Protein AF-A0A841L5A2-F1 (afdb_monomer)

Solvent-accessible surface area (backbone atoms only — not comparable to full-atom values): 9367 Å² total; per-residue (Å²): 110,76,46,78,44,81,42,81,46,71,41,88,55,97,46,68,67,60,22,45,52,53,30,50,51,52,52,54,52,39,74,71,38,88,53,40,40,77,50,94,56,54,28,35,60,53,25,50,77,72,76,39,79,67,43,45,38,41,26,38,38,36,55,46,69,59,82,74,84,68,81,77,77,76,80,83,87,65,80,86,85,82,80,87,67,64,70,35,54,32,42,31,36,33,24,32,65,91,75,38,57,35,50,67,24,42,33,37,39,91,96,46,73,50,62,20,41,87,76,4,35,45,75,45,84,40,57,52,96,43,78,44,62,38,35,41,34,50,95,95,39,67,40,73,43,83,34,36,53,84,44,75,34,76,43,68,32,91,57,87,130

Foldseek 3Di:
DKDKDKDQDFFDDPDQVVRQVVQVVVQVVQVVDPQKDWDPDASQVVCVVVPHHGGRHTMMMGIDDDPPPDDDPDDDPDPDDDDDADKAKAKEFEAEPPRHTDFQKWKDWVPDIDTAHPRRMDMDIGGAPDWTWMKIDDPRWIDIDTTHGPDYYYHYTHDDD

Nearest PDB structures (foldseek):
  6hif-assembly1_Y  TM=6.996E-01  e=5.876E-04  Candidatus Kuenenia stuttgartensis
  4v4d-assembly1_B  TM=7.729E-01  e=7.139E-03  Pelobacter acidigallici
  4gqz-assembly2_C  TM=7.231E-01  e=6.948E-02  Salmonella enterica subsp. enterica serovar Typhimurium str. LT2
  4gqz-assembly1_A  TM=6.193E-01  e=3.989E-02  Salmonella enterica subsp. enterica serovar Typhimurium str. LT2
  7c4j-assembly1_A  TM=3.342E-01  e=6.051E-01  Saccharomyces cerevisiae S288C

Radius of gyration: 33.22 Å; Cα contacts (8 Å, |Δi|>4): 322; chains: 1; bounding box: 61×50×80 Å

Sequence (161 aa):
MALTLSYLVTVRLDDPVAEHRVAAAIAFAVMSAQGFELSDRSAAETCVAIGLPPAAGCVIIASIEQERVMPRAPLVREPARIKISPADWLDGIVLGPGDVPVAGAYVRLADAATVTGPDGRFRFRVPAETTVEVTARARDVGASVQAKPGIPARISLPLEA

Secondary structure (DSSP, 8-state):
-EEEEEEEEE---SSHHHHHHHHHHHHHHHHHSTTEEE-SS-HHHHHHHTTPPP-SEEEEEEEEE----PPPPPP--S--------EEEEEEEEE-GGG-B-TT-EEEETTEEEE--TTSEEEEEEETT--EEEEEEETTEEEEEEE-TTS-EEEE-----

Organism: NCBI:txid1070431

Structure (mmCIF, N/CA/C/O backbone):
data_AF-A0A841L5A2-F1
#
_entry.id   AF-A0A841L5A2-F1
#
loop_
_atom_site.group_PDB
_atom_site.id
_atom_site.type_symbol
_atom_site.label_atom_id
_atom_site.label_alt_id
_atom_site.label_comp_id
_atom_site.label_asym_id
_atom_site.label_entity_id
_atom_site.label_seq_id
_atom_site.pdbx_PDB_ins_code
_atom_site.Cartn_x
_atom_site.Cartn_y
_atom_site.Cartn_z
_atom_site.occupancy
_atom_site.B_iso_or_equiv
_atom_site.auth_seq_id
_atom_site.auth_comp_id
_atom_site.auth_asym_id
_atom_site.auth_atom_id
_atom_site.pdbx_PDB_model_num
ATOM 1 N N . MET A 1 1 ? 9.012 -4.283 -3.248 1.00 55.97 1 MET A N 1
ATOM 2 C CA . MET A 1 1 ? 9.732 -2.992 -3.237 1.00 55.97 1 MET A CA 1
ATOM 3 C C . MET A 1 1 ? 10.334 -2.867 -4.617 1.00 55.97 1 MET A C 1
ATOM 5 O O . MET A 1 1 ? 10.988 -3.819 -5.028 1.00 55.97 1 MET A O 1
ATOM 9 N N . ALA A 1 2 ? 10.019 -1.799 -5.343 1.00 68.94 2 ALA A N 1
ATOM 10 C CA . ALA A 1 2 ? 10.547 -1.566 -6.684 1.00 68.94 2 ALA A CA 1
ATOM 11 C C . ALA A 1 2 ? 11.708 -0.571 -6.585 1.00 68.94 2 ALA A C 1
ATOM 13 O O . ALA A 1 2 ? 11.606 0.414 -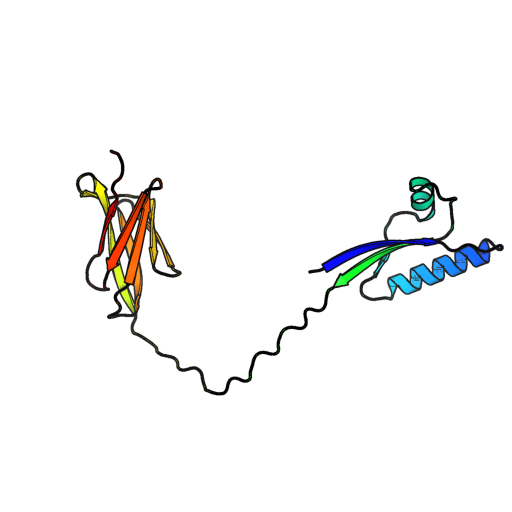5.852 1.00 68.94 2 ALA A O 1
ATOM 14 N N . LEU A 1 3 ? 12.813 -0.868 -7.264 1.00 86.00 3 LEU A N 1
ATOM 15 C CA . LEU A 1 3 ? 13.967 0.016 -7.388 1.00 86.00 3 LEU A CA 1
ATOM 16 C C . LEU A 1 3 ? 14.019 0.541 -8.822 1.00 86.00 3 LEU A C 1
ATOM 18 O O . LEU A 1 3 ? 13.897 -0.241 -9.762 1.00 86.00 3 LEU A O 1
ATOM 22 N N . THR A 1 4 ? 14.249 1.839 -8.981 1.00 89.75 4 THR A N 1
ATOM 23 C CA . THR A 1 4 ? 14.458 2.456 -10.293 1.00 89.75 4 THR A CA 1
ATOM 24 C C . THR A 1 4 ? 15.934 2.785 -10.471 1.00 89.75 4 THR A C 1
ATOM 26 O O . THR A 1 4 ? 16.532 3.432 -9.610 1.00 89.75 4 THR A O 1
ATOM 29 N N . LEU A 1 5 ? 16.524 2.337 -11.578 1.00 92.25 5 LEU A N 1
ATOM 30 C CA . LEU A 1 5 ? 17.919 2.591 -11.937 1.00 92.25 5 LEU A CA 1
ATOM 31 C C . LEU A 1 5 ? 17.997 3.337 -13.265 1.00 92.25 5 LEU A C 1
ATOM 33 O O . LEU A 1 5 ? 17.27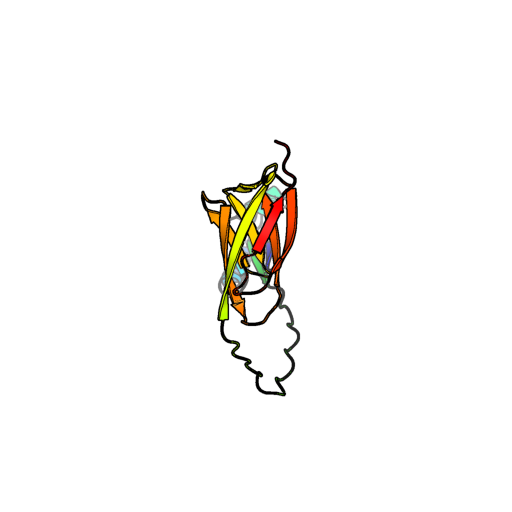3 3.003 -14.196 1.00 92.25 5 LEU A O 1
ATOM 37 N N . SER A 1 6 ? 18.907 4.305 -13.364 1.00 93.69 6 SER A N 1
ATOM 38 C CA . SER A 1 6 ? 19.148 5.062 -14.596 1.00 93.69 6 SER A CA 1
ATOM 39 C C . SER A 1 6 ? 20.533 4.741 -15.147 1.00 93.69 6 SER A C 1
ATOM 41 O O . SER A 1 6 ? 21.538 4.950 -14.468 1.00 93.69 6 SER A O 1
ATOM 43 N N . TYR A 1 7 ? 20.585 4.267 -16.388 1.00 93.56 7 TYR A N 1
ATOM 44 C CA . TYR A 1 7 ? 21.802 3.868 -17.086 1.00 93.56 7 TYR A CA 1
ATOM 45 C C . TYR A 1 7 ? 22.053 4.773 -18.284 1.00 93.56 7 TYR A C 1
ATOM 47 O O . TYR A 1 7 ? 21.172 4.962 -19.115 1.00 93.56 7 TYR A O 1
ATOM 55 N N . LEU A 1 8 ? 23.273 5.289 -18.413 1.00 95.38 8 LEU A N 1
ATOM 56 C CA . LEU A 1 8 ? 23.740 5.912 -19.647 1.00 95.38 8 LEU A CA 1
ATOM 57 C C . LEU A 1 8 ? 24.417 4.843 -20.505 1.00 95.38 8 LEU A C 1
ATOM 59 O O . LEU A 1 8 ? 25.471 4.329 -20.131 1.00 95.38 8 LEU A O 1
ATOM 63 N N . VAL A 1 9 ? 23.830 4.528 -21.658 1.00 94.69 9 VAL A N 1
ATOM 64 C CA . VAL A 1 9 ? 24.420 3.606 -22.632 1.00 94.69 9 VAL A CA 1
ATOM 65 C C . VAL A 1 9 ? 24.902 4.412 -23.827 1.00 94.69 9 VAL A C 1
ATOM 67 O O . VAL A 1 9 ? 24.119 5.112 -24.465 1.00 94.69 9 VAL A O 1
ATOM 70 N N . THR A 1 10 ? 26.197 4.308 -24.124 1.00 94.06 10 THR A N 1
ATOM 71 C CA . THR A 1 10 ? 26.831 4.981 -25.265 1.00 94.06 10 THR A CA 1
ATOM 72 C C . THR A 1 10 ? 27.467 3.962 -26.189 1.00 94.06 10 THR A C 1
ATOM 74 O O . THR A 1 10 ? 27.972 2.932 -25.741 1.00 94.06 10 THR A O 1
ATOM 77 N N . VAL A 1 11 ? 27.435 4.259 -27.481 1.00 93.00 11 VAL A N 1
ATOM 78 C CA . VAL A 1 11 ? 28.082 3.473 -28.528 1.00 93.00 11 VAL A CA 1
ATOM 79 C C . VAL A 1 11 ? 29.221 4.314 -29.084 1.00 93.00 11 VAL A C 1
ATOM 81 O O . VAL A 1 11 ? 29.054 5.516 -29.267 1.00 93.00 11 VAL A O 1
ATOM 84 N N . ARG A 1 12 ? 30.381 3.692 -29.313 1.00 91.19 12 ARG A N 1
ATOM 85 C CA . ARG A 1 12 ? 31.543 4.345 -29.924 1.00 91.19 12 ARG A CA 1
ATOM 86 C C . ARG A 1 12 ? 32.062 3.489 -31.061 1.00 91.19 12 ARG A C 1
ATOM 88 O O . ARG A 1 12 ? 32.489 2.362 -30.816 1.00 91.19 12 ARG A O 1
ATOM 95 N N . LEU A 1 13 ? 31.994 4.013 -32.277 1.00 92.19 13 LEU A N 1
ATOM 96 C CA . LEU A 1 13 ? 32.506 3.364 -33.483 1.00 92.19 13 LEU A CA 1
ATOM 97 C C . LEU A 1 13 ? 33.229 4.395 -34.354 1.00 92.19 13 LEU A C 1
ATOM 99 O O . LEU A 1 13 ? 32.917 5.580 -34.303 1.00 92.19 13 LEU A O 1
ATOM 103 N N . ASP A 1 14 ? 34.172 3.936 -35.177 1.00 91.69 14 ASP A N 1
ATOM 104 C CA . ASP A 1 14 ? 34.930 4.820 -36.075 1.00 91.69 14 ASP A CA 1
ATOM 105 C C . ASP A 1 14 ? 34.062 5.404 -37.208 1.00 91.69 14 ASP A C 1
ATOM 107 O O . ASP A 1 14 ? 34.368 6.468 -37.742 1.00 91.69 14 ASP A O 1
ATOM 111 N N . ASP A 1 15 ? 32.970 4.718 -37.572 1.00 92.88 15 ASP A N 1
ATOM 112 C CA . ASP A 1 15 ? 31.966 5.192 -38.530 1.00 92.88 15 ASP A CA 1
ATOM 113 C C . ASP A 1 15 ? 30.756 5.802 -37.792 1.00 92.88 15 ASP A C 1
ATOM 115 O O . ASP A 1 15 ? 29.992 5.059 -37.161 1.00 92.88 15 ASP A O 1
ATOM 119 N N . PRO A 1 16 ? 30.510 7.122 -37.919 1.00 87.88 16 PRO A N 1
ATOM 120 C CA . PRO A 1 16 ? 29.374 7.796 -37.290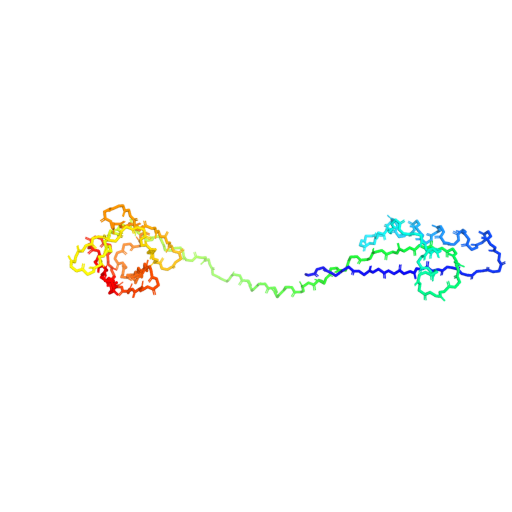 1.00 87.88 16 PRO A CA 1
ATOM 121 C C . PRO A 1 16 ? 28.005 7.234 -37.701 1.00 87.88 16 PRO A C 1
ATOM 123 O O . PRO A 1 16 ? 27.056 7.258 -36.914 1.00 87.88 16 PRO A O 1
ATOM 126 N N . VAL A 1 17 ? 27.871 6.718 -38.928 1.00 92.00 17 VAL A N 1
ATOM 127 C CA . VAL A 1 17 ? 26.604 6.146 -39.408 1.00 92.00 17 VAL A CA 1
ATOM 128 C C . VAL A 1 17 ? 26.358 4.790 -38.755 1.00 92.00 17 VAL A C 1
ATOM 130 O O . VAL A 1 17 ? 25.239 4.513 -38.311 1.00 92.00 17 VAL A O 1
ATOM 133 N N . ALA A 1 18 ? 27.390 3.950 -38.664 1.00 92.56 18 ALA A N 1
ATOM 134 C CA . ALA A 1 18 ? 27.322 2.698 -37.921 1.00 92.56 18 ALA A CA 1
ATOM 135 C C . ALA A 1 18 ? 27.049 2.942 -36.428 1.00 92.56 18 ALA A C 1
ATOM 137 O O . ALA A 1 18 ? 26.203 2.256 -35.852 1.00 92.56 18 ALA A O 1
ATOM 138 N N . GLU A 1 19 ? 27.695 3.945 -35.826 1.00 91.56 19 GLU A N 1
ATOM 139 C CA . GLU A 1 19 ? 27.483 4.341 -34.428 1.00 91.56 19 GLU A CA 1
ATOM 140 C C . GLU A 1 19 ? 26.010 4.671 -34.162 1.00 91.56 19 GLU A C 1
ATOM 142 O O . GLU A 1 19 ? 25.381 4.086 -33.273 1.00 91.56 19 GLU A O 1
ATOM 147 N N . HIS A 1 20 ? 25.425 5.533 -34.997 1.00 90.69 20 HIS A N 1
ATOM 148 C CA . HIS A 1 20 ? 24.018 5.906 -34.896 1.00 90.69 20 HIS A CA 1
ATOM 149 C C . HIS A 1 20 ? 23.079 4.705 -35.078 1.00 90.69 20 HIS A C 1
ATOM 151 O O . HIS A 1 20 ? 22.126 4.546 -34.315 1.00 90.69 20 HIS A O 1
ATOM 157 N N . ARG A 1 21 ? 23.344 3.830 -36.060 1.00 94.25 21 ARG A N 1
ATOM 158 C CA . ARG A 1 21 ? 22.510 2.641 -36.314 1.00 94.25 21 ARG A CA 1
ATOM 159 C C . ARG A 1 21 ? 22.474 1.694 -35.119 1.00 94.25 21 ARG A C 1
ATOM 161 O O . ARG A 1 21 ? 21.405 1.191 -34.783 1.00 94.25 21 ARG A O 1
ATOM 168 N N . VAL A 1 22 ? 23.615 1.458 -34.474 1.00 95.50 22 VAL A N 1
ATOM 169 C CA . VAL A 1 22 ? 23.687 0.592 -33.290 1.00 95.50 22 VAL A CA 1
ATOM 170 C C . VAL A 1 22 ? 22.997 1.249 -32.095 1.00 95.50 22 VAL A C 1
ATOM 172 O O . VAL A 1 22 ? 22.225 0.585 -31.407 1.00 95.50 22 VAL A O 1
ATOM 175 N N . ALA A 1 23 ? 23.195 2.553 -31.877 1.00 93.75 23 ALA A N 1
A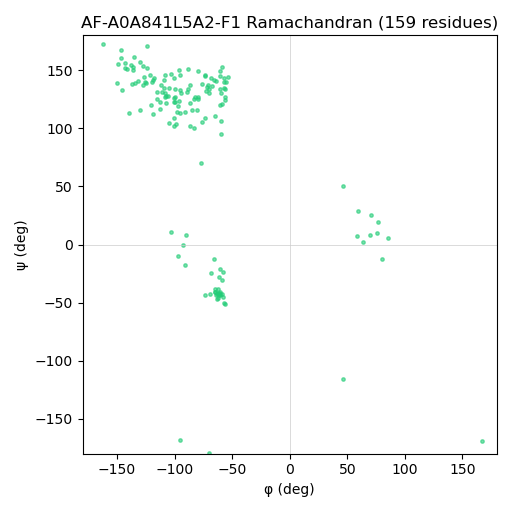TOM 176 C CA . ALA A 1 23 ? 22.491 3.284 -30.823 1.00 93.75 23 ALA A CA 1
ATOM 177 C C . ALA A 1 23 ? 20.961 3.227 -31.007 1.00 93.75 23 ALA A C 1
ATOM 179 O O . ALA A 1 23 ? 20.233 2.965 -30.049 1.00 93.75 23 ALA A O 1
ATOM 180 N N . ALA A 1 24 ? 20.476 3.389 -32.242 1.00 93.44 24 ALA A N 1
ATOM 181 C CA . ALA A 1 24 ? 19.060 3.247 -32.572 1.00 93.44 24 ALA A CA 1
ATOM 182 C C . ALA A 1 24 ? 18.551 1.816 -32.330 1.00 93.44 24 ALA A C 1
ATOM 184 O O . ALA A 1 24 ? 17.484 1.635 -31.749 1.00 93.44 24 ALA A O 1
ATOM 185 N N . ALA A 1 25 ? 19.322 0.794 -32.715 1.00 96.00 25 ALA A N 1
ATOM 186 C CA . ALA A 1 25 ? 18.962 -0.602 -32.470 1.00 96.00 25 ALA A CA 1
ATOM 187 C C . ALA A 1 25 ? 18.814 -0.910 -30.969 1.00 96.00 25 ALA A C 1
ATOM 189 O O . ALA A 1 25 ? 17.863 -1.583 -30.575 1.00 96.00 25 ALA A O 1
ATOM 190 N N . ILE A 1 26 ? 19.708 -0.375 -30.129 1.00 94.62 26 ILE A N 1
ATOM 191 C CA . ILE A 1 26 ? 19.605 -0.489 -28.666 1.00 94.62 26 ILE A CA 1
ATOM 192 C C . ILE A 1 26 ? 18.335 0.204 -28.167 1.00 94.62 26 ILE A C 1
ATOM 194 O O . ILE A 1 26 ? 17.585 -0.398 -27.402 1.00 94.62 26 ILE A O 1
ATOM 198 N N . ALA A 1 27 ? 18.054 1.427 -28.625 1.00 93.25 27 ALA A N 1
ATOM 199 C CA . ALA A 1 27 ? 16.847 2.151 -28.233 1.00 93.25 27 ALA A CA 1
ATOM 200 C C . ALA A 1 27 ? 15.568 1.362 -28.578 1.00 93.25 27 ALA A C 1
ATOM 202 O O . ALA A 1 27 ? 14.701 1.191 -27.723 1.00 93.25 27 ALA A O 1
ATOM 203 N N . PHE A 1 28 ? 15.477 0.793 -29.784 1.00 95.00 28 PHE A N 1
ATOM 204 C CA . PHE A 1 28 ? 14.337 -0.045 -30.178 1.00 95.00 28 PHE A CA 1
ATOM 205 C C . PHE A 1 28 ? 14.226 -1.340 -29.364 1.00 95.00 28 PHE A C 1
ATOM 207 O O . PHE A 1 28 ? 13.116 -1.754 -29.017 1.00 95.00 28 PHE A O 1
ATOM 214 N N . ALA A 1 29 ? 15.355 -1.975 -29.034 1.00 95.00 29 ALA A N 1
ATOM 215 C CA . ALA A 1 29 ? 15.366 -3.161 -28.181 1.00 95.00 29 ALA A CA 1
ATOM 216 C C . ALA A 1 29 ? 14.837 -2.840 -26.774 1.00 95.00 29 ALA A C 1
ATOM 218 O O . ALA A 1 29 ? 14.024 -3.591 -26.241 1.00 95.00 29 ALA A O 1
ATOM 219 N N . VAL A 1 30 ? 15.237 -1.695 -26.213 1.00 94.44 30 VAL A N 1
ATOM 220 C CA . VAL A 1 30 ? 14.764 -1.205 -24.910 1.00 94.44 30 VAL A CA 1
ATOM 221 C C . VAL A 1 30 ? 13.263 -0.942 -24.929 1.00 94.44 30 VAL A C 1
ATOM 223 O O . VAL A 1 30 ? 12.563 -1.418 -24.045 1.00 94.44 30 VAL A O 1
ATOM 226 N N . MET A 1 31 ? 12.749 -0.269 -25.963 1.00 92.62 31 MET A N 1
ATOM 227 C CA . MET A 1 31 ? 11.309 -0.000 -26.107 1.00 92.62 31 MET A CA 1
ATOM 228 C C . MET A 1 31 ? 10.450 -1.271 -26.189 1.00 92.62 31 MET A C 1
ATOM 230 O O . MET A 1 31 ? 9.248 -1.214 -25.947 1.00 92.62 31 MET A O 1
ATOM 234 N N . SER A 1 32 ? 11.052 -2.405 -26.555 1.00 92.31 32 SER A N 1
ATOM 235 C CA . SER A 1 32 ? 10.365 -3.693 -26.684 1.00 92.31 32 SER A CA 1
ATOM 236 C C . SER A 1 32 ? 10.505 -4.580 -25.439 1.00 92.31 32 SER A C 1
ATOM 238 O O . SER A 1 32 ? 9.853 -5.620 -25.357 1.00 92.31 32 SER A O 1
ATOM 240 N N . ALA A 1 33 ? 11.366 -4.212 -24.485 1.00 90.12 33 ALA A N 1
ATOM 241 C CA . ALA A 1 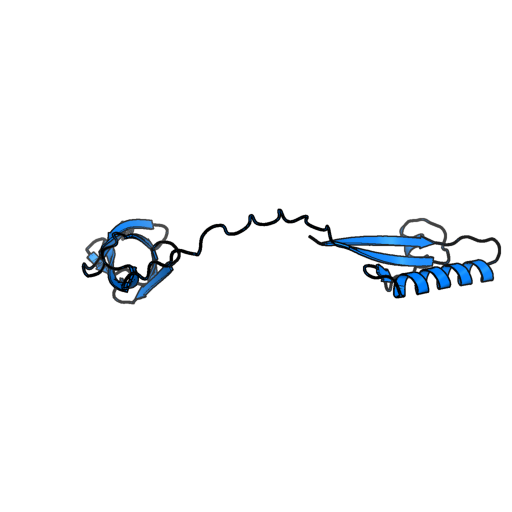33 ? 11.669 -5.012 -23.305 1.00 90.12 33 ALA A CA 1
ATOM 242 C C . ALA A 1 33 ? 10.816 -4.582 -22.101 1.00 90.12 33 ALA A C 1
ATOM 244 O O . ALA A 1 33 ? 10.723 -3.404 -21.768 1.00 90.12 33 ALA A O 1
ATOM 245 N N . GLN A 1 34 ? 10.219 -5.547 -21.399 1.00 86.75 34 GLN A N 1
ATOM 246 C CA . GLN A 1 34 ? 9.463 -5.260 -20.180 1.00 86.75 34 GLN A CA 1
ATOM 247 C C . GLN A 1 34 ? 10.411 -4.854 -19.040 1.00 86.75 34 GLN A C 1
ATOM 249 O O . GLN A 1 34 ? 11.446 -5.484 -18.831 1.00 86.75 34 GLN A O 1
ATOM 254 N N . GLY A 1 35 ? 10.036 -3.819 -18.284 1.00 88.50 35 GLY A N 1
ATOM 255 C CA . GLY A 1 35 ? 10.823 -3.320 -17.151 1.00 88.50 35 GLY A CA 1
ATOM 256 C C . GLY A 1 35 ? 11.915 -2.315 -17.524 1.00 88.50 35 GLY A C 1
ATOM 257 O O . GLY A 1 35 ? 12.664 -1.901 -16.640 1.00 88.50 35 GLY A O 1
ATOM 258 N N . PHE A 1 36 ? 11.988 -1.896 -18.792 1.00 92.19 36 PHE A N 1
ATOM 259 C CA . PHE A 1 36 ? 12.893 -0.850 -19.256 1.00 92.19 36 PHE A CA 1
ATOM 260 C C . PHE A 1 36 ? 12.139 0.253 -20.000 1.00 92.19 36 PHE A C 1
ATOM 262 O O . PHE A 1 36 ? 11.197 -0.008 -20.741 1.00 92.19 36 PHE A O 1
ATOM 269 N N . GLU A 1 37 ? 12.589 1.488 -19.822 1.00 93.50 37 GLU A N 1
ATOM 270 C CA . GLU A 1 37 ? 12.048 2.680 -20.467 1.00 93.50 37 GLU A CA 1
ATOM 271 C C . GLU A 1 37 ? 13.191 3.565 -20.968 1.00 93.50 37 GLU A C 1
ATOM 273 O O . GLU A 1 37 ? 14.293 3.562 -20.415 1.00 93.50 37 GLU A O 1
ATOM 278 N N . LEU A 1 38 ? 12.938 4.343 -22.018 1.00 93.25 38 LEU A N 1
ATOM 279 C CA . LEU A 1 38 ? 13.862 5.385 -22.458 1.00 93.25 38 LEU A CA 1
ATOM 280 C C . LEU A 1 38 ? 13.542 6.686 -21.724 1.00 93.25 38 LEU A C 1
ATOM 282 O O . LEU A 1 38 ? 12.387 7.090 -21.638 1.00 93.25 38 LEU A O 1
ATOM 286 N N . SER A 1 39 ? 14.571 7.352 -21.209 1.00 93.25 39 SER A N 1
ATOM 287 C CA . SER A 1 39 ? 14.434 8.691 -20.643 1.00 93.25 39 SER A CA 1
ATOM 288 C C . SER A 1 39 ? 14.399 9.746 -21.748 1.00 93.25 39 SER A C 1
ATOM 290 O O . SER A 1 39 ? 15.105 9.623 -22.746 1.00 93.25 39 SER A O 1
ATOM 292 N N . ASP A 1 40 ? 13.682 10.845 -21.505 1.00 90.62 40 ASP A N 1
ATOM 293 C CA . ASP A 1 40 ? 13.691 12.032 -22.373 1.00 90.62 40 ASP A CA 1
ATOM 294 C C . ASP A 1 40 ? 15.051 12.753 -22.414 1.00 90.62 40 ASP A C 1
ATOM 296 O O . ASP A 1 40 ? 15.273 13.634 -23.245 1.00 90.62 40 ASP A O 1
ATOM 300 N N . ARG A 1 41 ? 15.983 12.415 -21.510 1.00 89.50 41 ARG A N 1
ATOM 301 C CA . ARG A 1 41 ? 17.322 13.017 -21.506 1.00 89.50 41 ARG A CA 1
ATOM 302 C C . ARG A 1 41 ? 18.158 12.514 -22.675 1.00 89.50 41 ARG A C 1
ATOM 304 O O . ARG A 1 41 ? 18.298 11.312 -22.895 1.00 89.50 41 ARG A O 1
ATOM 311 N N . SER A 1 42 ? 18.841 13.444 -23.334 1.00 89.62 42 SER A N 1
ATOM 312 C CA . SER A 1 42 ? 19.842 13.116 -24.343 1.00 89.62 42 SER A CA 1
ATOM 313 C C . SER A 1 42 ? 21.066 12.442 -23.715 1.00 89.62 42 SER A C 1
ATOM 315 O O . SER A 1 42 ? 21.606 12.895 -22.698 1.00 89.62 42 SER A O 1
ATOM 317 N N . ALA A 1 43 ? 21.558 11.378 -24.354 1.00 91.06 43 ALA A N 1
ATOM 318 C CA . ALA A 1 43 ? 22.815 10.745 -23.962 1.00 91.06 43 ALA A CA 1
ATOM 319 C C . ALA A 1 43 ? 24.004 11.704 -24.104 1.00 91.06 43 ALA A C 1
ATOM 321 O O . ALA A 1 43 ? 24.861 11.736 -23.226 1.00 91.06 43 ALA A O 1
ATOM 322 N N . ALA A 1 44 ? 24.022 12.536 -25.151 1.00 90.56 44 ALA A N 1
ATOM 323 C CA . ALA A 1 44 ? 25.093 13.502 -25.375 1.00 90.56 44 ALA A CA 1
ATOM 324 C C . ALA A 1 44 ? 25.149 14.560 -24.260 1.00 90.56 44 ALA A C 1
ATOM 326 O O . ALA A 1 44 ? 26.225 14.844 -23.737 1.00 90.56 44 ALA A O 1
ATOM 327 N N . GLU A 1 45 ? 23.995 15.090 -23.843 1.00 92.19 45 GLU A N 1
ATOM 328 C CA . GLU A 1 45 ? 23.904 16.034 -22.718 1.00 92.19 45 GLU A CA 1
ATOM 329 C C . GLU A 1 45 ? 24.312 15.373 -21.399 1.00 92.19 45 GLU A C 1
ATOM 331 O O . GLU A 1 45 ? 25.047 15.958 -20.602 1.00 92.19 45 GLU A O 1
ATOM 336 N N . THR A 1 46 ? 23.888 14.123 -21.190 1.00 92.75 46 THR A N 1
ATOM 337 C CA . THR A 1 46 ? 24.231 13.356 -19.988 1.00 92.75 46 THR A CA 1
ATOM 338 C C . THR A 1 46 ? 25.733 13.083 -19.913 1.00 92.75 46 THR A C 1
ATOM 340 O O . THR A 1 46 ? 26.307 13.239 -18.840 1.00 92.75 46 THR A O 1
ATOM 343 N N . CYS A 1 47 ? 26.391 12.751 -21.033 1.00 93.50 47 CYS A N 1
ATOM 344 C CA . CYS A 1 47 ? 27.848 12.614 -21.112 1.00 93.50 47 CYS A CA 1
ATOM 345 C C . CYS A 1 47 ? 28.560 13.896 -20.675 1.00 93.50 47 CYS A C 1
ATOM 347 O O . CYS A 1 47 ? 29.433 13.842 -19.811 1.00 93.50 47 CYS A O 1
ATOM 349 N N . VAL A 1 48 ? 28.161 15.042 -21.233 1.00 94.06 48 VAL A N 1
ATOM 350 C CA . VAL A 1 48 ? 28.775 16.338 -20.914 1.00 94.06 48 VAL A CA 1
ATOM 351 C C . VAL A 1 48 ? 28.617 16.664 -19.430 1.00 94.06 48 VAL A C 1
ATOM 353 O O . VAL A 1 48 ? 29.586 17.062 -18.786 1.00 94.06 48 VAL A O 1
ATOM 356 N N . ALA A 1 49 ? 27.431 16.428 -18.863 1.00 93.06 49 ALA A N 1
ATOM 357 C CA . ALA A 1 49 ? 27.152 16.684 -17.452 1.00 93.06 49 ALA A CA 1
ATOM 358 C C . ALA A 1 49 ? 28.035 15.866 -16.491 1.00 93.06 49 ALA A C 1
ATOM 360 O O . ALA A 1 49 ? 28.301 16.316 -15.378 1.00 93.06 49 ALA A O 1
ATOM 361 N N . ILE A 1 50 ? 28.507 14.688 -16.914 1.00 92.81 50 ILE A N 1
ATOM 362 C CA . ILE A 1 50 ? 29.394 13.817 -16.124 1.00 92.81 50 ILE A CA 1
ATOM 363 C C . ILE A 1 50 ? 30.865 13.872 -16.574 1.00 92.81 50 ILE A C 1
ATOM 365 O O . ILE A 1 50 ? 31.670 13.054 -16.135 1.00 92.81 50 ILE A O 1
ATOM 369 N N . GLY A 1 51 ? 31.230 14.825 -17.440 1.00 92.88 51 GLY A N 1
ATOM 370 C CA . GLY A 1 51 ? 32.610 15.038 -17.890 1.00 92.88 51 GLY A CA 1
ATOM 371 C C . GLY A 1 51 ? 33.116 14.040 -18.938 1.00 92.88 51 GLY A C 1
ATOM 372 O O . GLY A 1 51 ? 34.325 13.907 -19.119 1.00 92.88 51 GLY A O 1
ATOM 373 N N . LEU A 1 52 ? 32.220 13.336 -19.633 1.00 91.00 52 LEU A N 1
ATOM 374 C CA . LEU A 1 52 ? 32.555 12.455 -20.752 1.00 91.00 52 LEU A CA 1
ATOM 375 C C . LEU A 1 52 ? 32.377 13.171 -22.100 1.00 91.00 52 LEU A C 1
ATOM 377 O O . LEU A 1 52 ? 31.489 14.016 -22.240 1.00 91.00 52 LEU A O 1
ATOM 381 N N . PRO A 1 53 ? 33.162 12.805 -23.131 1.00 90.38 53 PRO A N 1
ATOM 382 C CA . PRO A 1 53 ? 32.944 13.326 -24.472 1.00 90.38 53 PRO A CA 1
ATOM 383 C C . PRO A 1 53 ? 31.575 12.872 -25.005 1.00 90.38 53 PRO A C 1
ATOM 385 O O . PRO A 1 53 ? 31.203 11.708 -24.787 1.00 90.38 53 PRO A O 1
ATOM 388 N N . PRO A 1 54 ? 30.841 13.751 -25.718 1.00 89.56 54 PRO A N 1
ATOM 389 C CA . PRO A 1 54 ? 29.527 13.428 -26.264 1.00 89.56 54 PRO A CA 1
ATOM 390 C C . PRO A 1 54 ? 29.610 12.205 -27.187 1.00 89.56 54 PRO A C 1
ATOM 392 O O . PRO A 1 54 ? 30.608 12.001 -27.881 1.00 89.56 54 PRO A O 1
ATOM 395 N N . ALA A 1 55 ? 28.578 11.365 -27.153 1.00 88.38 55 ALA A N 1
ATOM 396 C CA . ALA A 1 55 ? 28.499 10.127 -27.924 1.00 88.38 55 ALA A CA 1
ATOM 397 C C . ALA A 1 55 ? 27.048 9.806 -28.285 1.00 88.38 55 ALA A C 1
ATOM 399 O O . ALA A 1 55 ? 26.131 10.210 -27.559 1.00 88.38 55 ALA A O 1
ATOM 400 N N . ALA A 1 56 ? 26.840 9.049 -29.366 1.00 91.50 56 ALA A N 1
ATOM 401 C CA . ALA A 1 56 ? 25.530 8.483 -29.650 1.00 91.50 56 ALA A CA 1
ATOM 402 C C . ALA A 1 56 ? 25.146 7.451 -28.577 1.00 91.50 56 ALA A C 1
ATOM 404 O O . ALA A 1 56 ? 25.974 6.676 -28.090 1.00 91.50 56 ALA A O 1
ATOM 405 N N . GLY A 1 57 ? 23.873 7.437 -28.192 1.00 92.81 57 GLY A N 1
ATOM 406 C CA . GLY A 1 57 ? 23.400 6.578 -27.117 1.00 92.81 57 GLY A CA 1
ATOM 407 C C . GLY A 1 57 ? 22.008 6.947 -26.630 1.00 92.81 57 GLY A C 1
ATOM 408 O O . GLY A 1 57 ? 21.322 7.771 -27.233 1.00 92.81 57 GLY A O 1
ATOM 409 N N . CYS A 1 58 ? 21.614 6.358 -25.507 1.00 95.00 58 CYS A N 1
ATOM 410 C CA . CYS A 1 58 ? 20.372 6.681 -24.814 1.00 95.00 58 CYS A CA 1
ATOM 411 C C . CYS A 1 58 ? 20.533 6.534 -23.297 1.00 95.00 58 CYS A C 1
ATOM 413 O O . CYS A 1 58 ? 21.454 5.871 -22.808 1.00 95.00 58 CYS A O 1
ATOM 415 N N . VAL A 1 59 ? 19.634 7.170 -22.550 1.00 95.81 59 VAL A N 1
ATOM 416 C CA . VAL A 1 59 ? 19.500 6.949 -21.110 1.00 95.81 59 VAL A CA 1
ATOM 417 C C . VAL A 1 59 ? 18.333 5.992 -20.886 1.00 95.81 59 VAL A C 1
ATOM 419 O O . VAL A 1 59 ? 17.216 6.273 -21.313 1.00 95.81 59 VAL A O 1
ATOM 422 N N . ILE A 1 60 ? 18.598 4.866 -20.231 1.00 95.38 60 ILE A N 1
ATOM 423 C CA . ILE A 1 60 ? 17.629 3.796 -19.981 1.00 95.38 60 ILE A CA 1
ATOM 424 C C . ILE A 1 60 ? 17.256 3.805 -18.503 1.00 95.38 60 ILE A C 1
ATOM 426 O O . ILE A 1 60 ? 18.130 3.795 -17.637 1.00 95.38 60 ILE A O 1
ATOM 430 N N . ILE A 1 61 ? 15.963 3.788 -18.217 1.00 95.00 61 ILE A N 1
ATOM 431 C CA . ILE A 1 61 ? 15.402 3.638 -16.880 1.00 95.00 61 ILE A CA 1
ATOM 432 C C . ILE A 1 61 ? 14.969 2.181 -16.725 1.00 95.00 61 ILE A C 1
ATOM 434 O O . ILE A 1 61 ? 14.175 1.686 -17.516 1.00 95.00 61 ILE A O 1
ATOM 438 N N . ALA A 1 62 ? 15.494 1.485 -15.724 1.00 92.94 62 ALA A N 1
ATOM 439 C CA . ALA A 1 62 ? 15.109 0.117 -15.403 1.00 92.94 62 ALA A CA 1
ATOM 440 C C . ALA A 1 62 ? 14.299 0.095 -14.106 1.00 92.94 62 ALA A C 1
ATOM 442 O O . ALA A 1 62 ? 14.761 0.595 -13.076 1.00 92.94 62 ALA A O 1
ATOM 443 N N . SER A 1 63 ? 13.120 -0.518 -14.151 1.00 87.88 63 SER A N 1
ATOM 444 C CA . SER A 1 63 ? 12.273 -0.766 -12.986 1.00 87.88 63 SER A CA 1
ATOM 445 C C . SER A 1 63 ? 12.457 -2.211 -12.547 1.00 87.88 63 SER A C 1
ATOM 447 O O . SER A 1 63 ? 11.931 -3.139 -13.157 1.00 87.88 63 SER A O 1
ATOM 449 N N . ILE A 1 64 ? 13.244 -2.402 -11.491 1.00 84.94 64 ILE A N 1
ATOM 450 C CA . ILE A 1 64 ? 13.563 -3.723 -10.960 1.00 84.94 64 ILE A CA 1
ATOM 451 C C . ILE A 1 64 ? 12.602 -4.028 -9.823 1.00 84.94 64 ILE A C 1
ATOM 453 O O . ILE A 1 64 ? 12.651 -3.420 -8.747 1.00 84.94 64 ILE A O 1
ATOM 457 N N . GLU A 1 65 ? 11.744 -5.012 -10.048 1.00 80.31 65 GLU A N 1
ATOM 458 C CA . GLU A 1 65 ? 10.940 -5.597 -8.990 1.00 80.31 65 GLU A CA 1
ATOM 459 C C . GLU A 1 65 ? 11.731 -6.715 -8.319 1.00 80.31 65 GLU A C 1
ATOM 461 O O . GLU A 1 65 ? 12.149 -7.684 -8.951 1.00 80.31 65 GLU A O 1
ATOM 466 N N . GLN A 1 66 ? 11.944 -6.593 -7.008 1.00 74.81 66 GLN A N 1
ATOM 467 C CA . GLN A 1 66 ? 12.443 -7.722 -6.240 1.00 74.81 66 GLN A CA 1
ATOM 468 C C . GLN A 1 66 ? 11.302 -8.725 -6.068 1.00 74.81 66 GLN A C 1
ATOM 470 O O . GLN A 1 66 ? 10.368 -8.469 -5.297 1.00 74.81 66 GLN A O 1
ATOM 475 N N . GLU A 1 67 ? 11.401 -9.867 -6.749 1.00 69.25 67 GLU A N 1
ATOM 476 C CA . GLU A 1 67 ? 10.498 -10.989 -6.528 1.00 69.25 67 GLU A CA 1
ATOM 477 C C . GLU A 1 67 ? 10.626 -11.432 -5.067 1.00 69.25 67 GLU A C 1
ATOM 479 O O . GLU A 1 67 ? 11.631 -11.995 -4.621 1.00 69.25 67 GLU A O 1
ATOM 484 N N . ARG A 1 68 ? 9.606 -11.114 -4.269 1.00 67.88 68 ARG A N 1
ATOM 485 C CA . ARG A 1 68 ? 9.496 -11.659 -2.924 1.00 67.88 68 ARG A CA 1
ATOM 486 C C . ARG A 1 68 ? 9.024 -13.088 -3.077 1.00 67.88 68 ARG A C 1
ATOM 488 O O . ARG A 1 68 ? 7.842 -13.318 -3.314 1.00 67.88 68 ARG A O 1
ATOM 495 N N . VAL A 1 69 ? 9.936 -14.034 -2.874 1.00 71.38 69 VAL A N 1
ATOM 496 C CA . VAL A 1 69 ? 9.565 -15.426 -2.626 1.00 71.38 69 VAL A CA 1
ATOM 497 C C . VAL A 1 69 ? 8.711 -15.435 -1.361 1.00 71.38 69 VAL A C 1
ATOM 499 O O . VAL A 1 69 ? 9.220 -15.385 -0.241 1.00 71.38 69 VAL A O 1
ATOM 502 N N . MET A 1 70 ? 7.390 -15.407 -1.533 1.00 70.81 70 MET A N 1
ATOM 503 C CA . MET A 1 70 ? 6.486 -15.549 -0.407 1.00 70.81 70 MET A CA 1
ATOM 504 C C . MET A 1 70 ? 6.574 -16.996 0.074 1.00 70.81 70 MET A C 1
ATOM 506 O O . MET A 1 70 ? 6.463 -17.914 -0.746 1.00 70.81 70 MET A O 1
ATOM 510 N N . PRO A 1 71 ? 6.767 -17.235 1.382 1.00 77.50 71 PRO A N 1
ATOM 511 C CA . PRO A 1 71 ? 6.667 -18.581 1.910 1.00 77.50 71 PRO A CA 1
ATOM 512 C C . PRO A 1 71 ? 5.286 -19.127 1.552 1.00 77.50 71 PRO A C 1
ATOM 514 O O . PRO A 1 71 ? 4.261 -18.486 1.797 1.00 77.50 71 PRO A O 1
ATOM 517 N N . ARG A 1 72 ? 5.266 -20.300 0.917 1.00 77.94 72 ARG A N 1
ATOM 518 C CA . ARG A 1 72 ? 4.023 -20.951 0.514 1.00 77.94 72 ARG A CA 1
ATOM 519 C C . ARG A 1 72 ? 3.210 -21.218 1.778 1.00 77.94 72 ARG A C 1
ATOM 521 O O . ARG A 1 72 ? 3.692 -21.906 2.678 1.00 77.94 72 ARG A O 1
ATOM 528 N N . ALA A 1 73 ? 2.005 -20.654 1.853 1.00 80.69 73 ALA A N 1
ATOM 529 C CA . ALA A 1 73 ? 1.126 -20.894 2.988 1.00 80.69 73 ALA A CA 1
ATOM 530 C C . ALA A 1 73 ? 0.901 -22.413 3.135 1.00 80.69 73 ALA A C 1
ATOM 532 O O . ALA A 1 73 ? 0.687 -23.095 2.125 1.00 80.69 73 ALA A O 1
ATOM 533 N N . PRO A 1 74 ? 0.994 -22.967 4.356 1.00 84.44 74 PRO A N 1
ATOM 534 C CA . PRO A 1 74 ? 0.761 -24.386 4.570 1.00 84.44 74 PRO A CA 1
ATOM 535 C C . PRO A 1 74 ? -0.665 -24.759 4.154 1.00 84.44 74 PRO A C 1
ATOM 537 O O . PRO A 1 74 ? -1.593 -23.956 4.253 1.00 84.44 74 PRO A O 1
ATOM 540 N N . LEU A 1 75 ? -0.836 -26.000 3.698 1.00 82.94 75 LEU A N 1
ATOM 541 C CA . LEU A 1 75 ? -2.148 -26.521 3.330 1.00 82.94 75 LEU A CA 1
ATOM 542 C C . LEU A 1 75 ? -3.086 -26.476 4.545 1.00 82.94 75 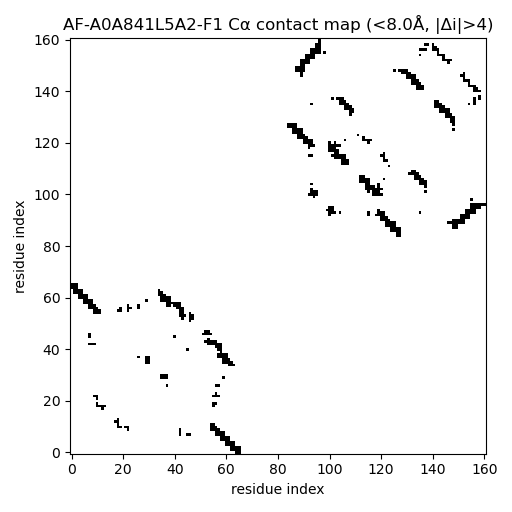LEU A C 1
ATOM 544 O O . LEU A 1 75 ? -2.732 -26.967 5.619 1.00 82.94 75 LEU A O 1
ATOM 548 N N . VAL A 1 76 ? -4.287 -25.927 4.363 1.00 84.94 76 VAL A N 1
ATOM 549 C CA . VAL A 1 76 ? -5.352 -25.965 5.372 1.00 84.94 76 VAL A CA 1
ATOM 550 C C . VAL A 1 76 ? -5.775 -27.424 5.567 1.00 84.94 76 VAL A C 1
ATOM 552 O O . VAL A 1 76 ? -6.332 -28.037 4.660 1.00 84.94 76 VAL A O 1
ATOM 555 N N . ARG A 1 77 ? -5.458 -28.003 6.732 1.00 89.56 77 ARG A N 1
ATOM 556 C CA . ARG A 1 77 ? -5.723 -29.423 7.048 1.00 89.56 77 ARG A CA 1
ATOM 557 C C . ARG A 1 77 ? -7.068 -29.666 7.719 1.00 89.56 77 ARG A C 1
ATOM 559 O O . ARG A 1 77 ? -7.539 -30.796 7.740 1.00 89.56 77 ARG A O 1
ATOM 566 N N . GLU A 1 78 ? -7.668 -28.619 8.266 1.00 87.31 78 GLU A N 1
ATOM 567 C CA . GLU A 1 78 ? -8.958 -28.690 8.937 1.00 87.31 78 GLU A CA 1
ATOM 568 C C . GLU A 1 78 ? -9.865 -27.570 8.430 1.00 87.31 78 GLU A C 1
ATOM 570 O O . GLU A 1 78 ? -9.391 -26.448 8.223 1.00 87.31 78 GLU A O 1
ATOM 575 N N . PRO A 1 79 ? -11.165 -27.844 8.237 1.00 81.94 79 PRO A N 1
ATOM 576 C CA . PRO A 1 79 ? -12.123 -26.802 7.918 1.00 81.94 79 PRO A CA 1
ATOM 577 C C . PRO A 1 79 ? -12.169 -25.761 9.040 1.00 81.94 79 PRO A C 1
ATOM 579 O O . PRO A 1 79 ? -12.053 -26.082 10.227 1.00 81.94 79 PRO A O 1
ATOM 582 N N . ALA A 1 80 ? -12.363 -24.500 8.657 1.00 79.44 80 ALA A N 1
ATOM 5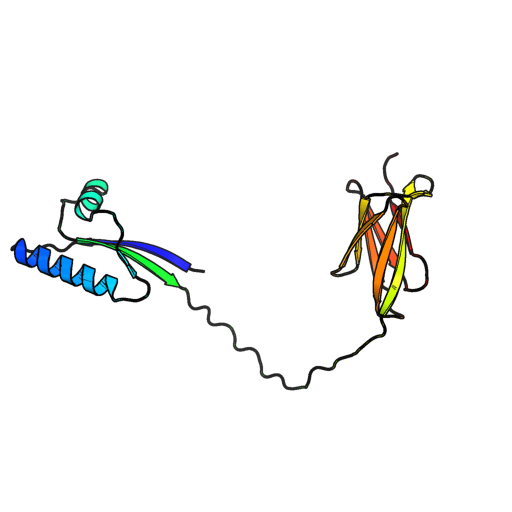83 C CA . ALA A 1 80 ? -12.501 -23.406 9.605 1.00 79.44 80 ALA A CA 1
ATOM 584 C C . ALA A 1 80 ? -13.646 -23.693 10.593 1.00 79.44 80 ALA A C 1
ATOM 586 O O . ALA A 1 80 ? -14.789 -23.924 10.195 1.00 79.44 80 ALA A O 1
ATOM 587 N N . ARG A 1 81 ? -13.346 -23.666 11.897 1.00 82.38 81 ARG A N 1
ATOM 588 C CA . ARG A 1 81 ? -14.360 -23.789 12.950 1.00 82.38 81 ARG A CA 1
ATOM 589 C C . ARG A 1 81 ? -14.980 -22.424 13.202 1.00 82.38 81 ARG A C 1
ATOM 591 O O . ARG A 1 81 ? -14.406 -21.591 13.898 1.00 82.38 81 ARG A O 1
ATOM 598 N N . ILE A 1 82 ? -16.157 -22.203 12.635 1.00 76.12 82 ILE A N 1
ATOM 599 C CA . ILE A 1 82 ? -16.911 -20.967 12.821 1.00 76.12 82 ILE A CA 1
ATOM 600 C C . ILE A 1 82 ? -17.718 -21.096 14.116 1.00 76.12 82 ILE A C 1
ATOM 602 O O . ILE A 1 82 ? -18.606 -21.939 14.217 1.00 76.12 82 ILE A O 1
ATOM 606 N N . LYS A 1 83 ? -17.416 -20.262 15.115 1.00 75.81 83 LYS A N 1
ATOM 607 C CA . LYS A 1 83 ? -18.292 -20.061 16.275 1.00 75.81 83 LYS A CA 1
ATOM 608 C C . LYS A 1 83 ? -19.058 -18.761 16.077 1.00 75.81 83 LYS A C 1
ATOM 610 O O . LYS A 1 83 ? -18.473 -17.685 16.143 1.00 75.81 83 LYS A O 1
ATOM 615 N N . ILE A 1 84 ? -20.358 -18.874 15.822 1.00 74.94 84 ILE A N 1
ATOM 616 C CA . ILE A 1 84 ? -21.266 -17.728 15.802 1.00 74.94 84 ILE A CA 1
ATOM 617 C C . ILE A 1 84 ? -21.737 -17.525 17.239 1.00 74.94 84 ILE A C 1
ATOM 619 O O . ILE A 1 84 ? -22.581 -18.274 17.726 1.00 74.94 84 ILE A O 1
ATOM 623 N N . SER A 1 85 ? -21.160 -16.546 17.926 1.00 79.25 85 SER A N 1
ATOM 624 C CA . SER A 1 85 ? -21.659 -16.127 19.234 1.00 79.25 85 SER A CA 1
ATOM 625 C C . SER A 1 85 ? -22.756 -15.079 19.043 1.00 79.25 85 SER A C 1
ATOM 627 O O . SER A 1 85 ? -22.583 -14.180 18.212 1.00 79.25 85 SER A O 1
ATOM 629 N N . PRO A 1 86 ? -23.870 -15.150 19.793 1.00 83.06 86 PRO A N 1
ATOM 630 C CA . PRO A 1 86 ? -24.824 -14.051 19.825 1.00 83.06 86 PRO A CA 1
ATOM 631 C C . PRO A 1 86 ? -24.096 -12.777 20.263 1.00 83.06 86 PRO A C 1
ATOM 633 O O . PRO A 1 86 ? -23.209 -12.823 21.114 1.00 83.06 86 PRO A O 1
ATOM 636 N N . ALA A 1 87 ? -24.429 -11.650 19.640 1.00 87.25 87 ALA A N 1
ATOM 637 C CA . ALA A 1 87 ? -23.844 -10.357 19.965 1.00 87.25 87 ALA A CA 1
ATOM 638 C C . ALA A 1 87 ? -24.853 -9.524 20.750 1.00 87.25 87 ALA A C 1
ATOM 640 O O . ALA A 1 87 ? -26.012 -9.427 20.342 1.00 87.25 87 ALA A O 1
ATOM 641 N N . ASP A 1 88 ? -24.391 -8.890 21.817 1.00 91.75 88 ASP A N 1
ATOM 642 C CA . ASP A 1 88 ? -25.191 -8.034 22.685 1.00 91.75 88 ASP A CA 1
ATOM 643 C C . ASP A 1 88 ? -24.560 -6.637 22.792 1.00 91.75 88 ASP A C 1
ATOM 645 O O . ASP A 1 88 ? -23.456 -6.381 22.289 1.00 91.75 88 ASP A O 1
ATOM 649 N N . TRP A 1 89 ? -25.290 -5.709 23.398 1.00 93.06 89 TRP A N 1
ATOM 650 C CA . TRP A 1 89 ? -24.852 -4.341 23.598 1.00 93.06 89 TRP A CA 1
ATOM 651 C C . TRP A 1 89 ? -24.093 -4.188 24.915 1.00 93.06 89 TRP A C 1
ATOM 653 O O . TRP A 1 89 ? -24.533 -4.599 25.990 1.00 93.06 89 TRP A O 1
ATOM 663 N N . LEU A 1 90 ? -22.935 -3.545 24.813 1.00 94.25 90 LEU A N 1
ATOM 664 C CA . LEU A 1 90 ? -22.180 -3.027 25.936 1.00 94.25 90 LEU A CA 1
ATOM 665 C C . LEU A 1 90 ? -22.360 -1.513 25.973 1.00 94.25 90 LEU A C 1
ATOM 667 O O . LEU A 1 90 ? -21.768 -0.793 25.168 1.00 94.25 90 LEU A O 1
ATOM 671 N N . ASP A 1 91 ? -23.179 -1.053 26.906 1.00 95.31 91 ASP A N 1
ATOM 672 C CA . ASP A 1 91 ? -23.411 0.362 27.169 1.00 95.31 91 ASP A CA 1
ATOM 673 C C . ASP A 1 91 ? -22.497 0.841 28.306 1.00 95.31 91 ASP A C 1
ATOM 675 O O . ASP A 1 91 ? -22.211 0.099 29.249 1.00 95.31 91 ASP A O 1
ATOM 679 N N . GLY A 1 92 ? -22.039 2.089 28.249 1.00 95.75 92 GLY A N 1
ATOM 680 C CA . GLY A 1 92 ? -21.239 2.657 29.327 1.00 95.75 92 GLY A CA 1
ATOM 681 C C . GLY A 1 92 ? -21.158 4.174 29.303 1.00 95.75 92 GLY A C 1
ATOM 682 O O . GLY A 1 92 ? -21.630 4.828 28.374 1.00 95.75 92 GLY A O 1
ATOM 683 N N . ILE A 1 93 ? -20.572 4.730 30.359 1.00 96.88 93 ILE A N 1
ATOM 684 C CA . ILE A 1 93 ? -20.365 6.166 30.543 1.00 96.88 93 ILE A CA 1
ATOM 685 C C . ILE A 1 93 ? -18.942 6.441 31.028 1.00 96.88 93 ILE A C 1
ATOM 687 O O . ILE A 1 93 ? -18.406 5.714 31.871 1.00 96.88 93 ILE A O 1
ATOM 691 N N . VAL A 1 94 ? -18.341 7.497 30.487 1.00 96.75 94 VAL A N 1
ATOM 692 C CA . VAL A 1 94 ? -17.057 8.033 30.939 1.00 96.75 94 VAL A CA 1
ATOM 693 C C . VAL A 1 94 ? -17.319 9.249 31.817 1.00 96.75 94 VAL A C 1
ATOM 695 O O . VAL A 1 94 ? -18.011 10.183 31.410 1.00 96.75 94 VAL A O 1
ATOM 698 N N . LEU A 1 95 ? -16.766 9.223 33.023 1.00 95.81 95 LEU A N 1
ATOM 699 C CA . LEU A 1 95 ? -16.939 10.232 34.059 1.00 95.81 95 LEU A CA 1
ATOM 700 C C . LEU A 1 95 ? -15.585 10.860 34.392 1.00 95.81 95 LEU A C 1
ATOM 702 O O . LEU A 1 95 ? -14.567 10.175 34.427 1.00 95.81 95 LEU A O 1
ATOM 706 N N . GLY A 1 96 ? -15.572 12.162 34.626 1.00 92.44 96 GLY A N 1
ATOM 707 C CA . GLY A 1 96 ? -14.448 12.903 35.176 1.00 92.44 96 GLY A CA 1
ATOM 708 C C . GLY A 1 96 ? -14.588 13.062 36.693 1.00 92.44 96 GLY A C 1
ATOM 709 O O . GLY A 1 96 ? -15.450 12.431 37.315 1.00 92.44 96 GLY A O 1
ATOM 710 N N . PRO A 1 97 ? -13.766 13.926 37.307 1.00 89.06 97 PRO A N 1
ATOM 711 C CA . PRO A 1 97 ? -13.889 14.274 38.718 1.00 89.06 97 PRO A CA 1
ATOM 712 C C . PRO A 1 97 ? -15.292 14.789 39.055 1.00 89.06 97 PRO A C 1
ATOM 714 O O . PRO A 1 97 ? -15.883 15.549 38.290 1.00 89.06 97 PRO A O 1
ATOM 717 N N . GLY A 1 98 ? -15.822 14.380 40.210 1.00 88.25 98 GLY A N 1
ATOM 718 C CA . GLY A 1 98 ? -17.161 14.785 40.652 1.00 88.25 98 GLY A CA 1
ATOM 719 C C . GLY A 1 98 ? -18.310 14.169 39.846 1.00 88.25 98 GLY A C 1
ATOM 720 O O . GLY A 1 98 ? -19.376 14.770 39.777 1.00 88.25 98 GLY A O 1
ATOM 721 N N . ASP A 1 99 ? -18.090 13.006 39.218 1.00 89.88 99 ASP A N 1
ATOM 722 C CA . ASP A 1 99 ? -19.082 12.279 38.408 1.00 89.88 99 ASP A CA 1
ATOM 723 C C . ASP A 1 99 ? -19.630 13.084 37.212 1.00 89.88 99 ASP A C 1
ATOM 725 O O . ASP A 1 99 ? -20.748 12.865 36.741 1.00 89.88 99 ASP A O 1
ATOM 729 N N . VAL A 1 100 ? -18.823 14.009 36.680 1.00 93.06 100 VAL A N 1
ATOM 730 C CA . VAL A 1 100 ? -19.180 14.822 35.509 1.00 93.06 100 VAL A CA 1
ATOM 731 C C . VAL A 1 100 ? -18.979 14.012 34.221 1.00 93.06 100 VAL A C 1
ATOM 733 O O . VAL A 1 100 ? -17.870 13.530 33.989 1.00 93.06 100 VAL A O 1
ATOM 736 N N . PRO A 1 101 ? -19.986 13.864 33.340 1.00 95.06 101 PRO A N 1
ATOM 737 C CA . PRO A 1 101 ? -19.814 13.150 32.076 1.00 95.06 101 PRO A CA 1
ATOM 738 C C . PRO A 1 101 ? -18.761 13.791 31.166 1.00 95.06 101 PRO A C 1
ATOM 740 O O . PRO A 1 101 ? -18.769 15.001 30.940 1.00 95.06 101 PRO A O 1
ATOM 743 N N . VAL A 1 102 ? -17.872 12.972 30.601 1.00 95.00 102 VAL A N 1
ATOM 744 C CA . VAL A 1 102 ? -16.810 13.435 29.696 1.00 95.00 102 VAL A CA 1
ATOM 745 C C . VAL A 1 102 ? -17.242 13.219 28.253 1.00 95.00 102 VAL A C 1
ATOM 747 O O . VAL A 1 102 ? -17.198 12.099 27.740 1.00 95.00 102 VAL A O 1
ATOM 750 N N . ALA A 1 103 ? -17.643 14.296 27.583 1.00 95.56 103 ALA A N 1
ATOM 751 C CA . ALA A 1 103 ? -17.900 14.295 26.147 1.00 95.56 103 ALA A CA 1
ATOM 752 C C . ALA A 1 103 ? -16.589 14.241 25.346 1.00 95.56 103 ALA A C 1
ATOM 754 O O . ALA A 1 103 ? -15.581 14.825 25.750 1.00 95.56 103 ALA A O 1
ATOM 755 N N . GLY A 1 104 ? -16.597 13.565 24.195 1.00 95.00 104 GLY A N 1
ATOM 756 C CA . GLY A 1 104 ? -15.422 13.504 23.323 1.00 95.00 104 GLY A CA 1
ATOM 757 C C . GLY A 1 104 ? -14.303 12.567 23.801 1.00 95.00 104 GLY A C 1
ATOM 758 O O . GLY A 1 104 ? -13.214 12.587 23.231 1.00 95.00 104 GLY A O 1
ATOM 759 N N . ALA A 1 105 ? -14.535 11.747 24.829 1.00 95.94 105 ALA A N 1
ATOM 760 C CA . ALA A 1 105 ? -13.569 10.756 25.289 1.00 95.94 105 ALA A CA 1
ATOM 761 C C . ALA A 1 105 ? -13.429 9.628 24.259 1.00 95.94 105 ALA A C 1
ATOM 763 O O . ALA A 1 105 ? -14.422 9.086 23.771 1.00 95.94 105 ALA A O 1
ATOM 764 N N . TYR A 1 106 ? -12.191 9.253 23.950 1.00 96.75 106 TYR A N 1
ATOM 765 C CA . TYR A 1 106 ? -11.879 8.135 23.071 1.00 96.75 106 TYR A CA 1
ATOM 766 C C . TYR A 1 106 ? -11.981 6.827 23.853 1.00 96.75 106 TYR A C 1
ATOM 768 O O . TYR A 1 106 ? -11.208 6.593 24.783 1.00 96.75 106 TYR A O 1
ATOM 776 N N . VAL A 1 107 ? -12.925 5.969 23.480 1.00 96.94 107 VAL A N 1
ATOM 777 C CA . VAL A 1 107 ? -13.157 4.674 24.124 1.00 96.94 107 VAL A CA 1
ATOM 778 C C . VAL A 1 107 ? -12.763 3.565 23.163 1.00 96.94 107 VAL A C 1
ATOM 780 O O . VAL A 1 107 ? -13.169 3.568 22.003 1.00 96.94 107 VAL A O 1
ATOM 783 N N . ARG A 1 108 ? -11.974 2.604 23.642 1.00 96.50 108 ARG A N 1
ATOM 784 C CA . ARG A 1 108 ? -11.460 1.480 22.861 1.00 96.50 108 ARG A CA 1
ATOM 785 C C . ARG A 1 108 ? -11.794 0.153 23.529 1.00 96.50 108 ARG A C 1
ATOM 787 O O . ARG A 1 108 ? -11.657 0.012 24.743 1.00 96.50 108 ARG A O 1
ATOM 794 N N . LEU A 1 109 ? -12.160 -0.818 22.704 1.00 93.25 109 LEU A N 1
ATOM 795 C CA . LEU A 1 109 ? -12.395 -2.208 23.065 1.00 93.25 109 LEU A CA 1
ATOM 796 C C . LEU A 1 109 ? -11.803 -3.083 21.959 1.00 93.25 109 LEU A C 1
ATOM 798 O O . LEU A 1 109 ? -12.306 -3.065 20.840 1.00 93.25 109 LEU A O 1
ATOM 802 N N . ALA A 1 110 ? -10.752 -3.849 22.268 1.00 88.75 110 ALA A N 1
ATOM 803 C CA . ALA A 1 110 ? -10.006 -4.641 21.281 1.00 88.75 110 ALA A CA 1
ATOM 804 C C . ALA A 1 110 ? -9.689 -3.822 20.005 1.00 88.75 110 ALA A C 1
ATOM 806 O O . ALA A 1 110 ? -8.989 -2.809 20.093 1.00 88.75 110 ALA A O 1
ATOM 807 N N . ASP A 1 111 ? -10.247 -4.229 18.860 1.00 87.62 111 ASP A N 1
ATOM 808 C CA . ASP A 1 111 ? -10.058 -3.600 17.545 1.00 87.62 111 ASP A CA 1
ATOM 809 C C . ASP A 1 111 ? -11.129 -2.544 17.205 1.00 87.62 111 ASP A C 1
ATOM 811 O O . ASP A 1 111 ? -11.094 -1.935 16.137 1.00 87.62 111 ASP A O 1
ATOM 815 N N . ALA A 1 112 ? -12.092 -2.312 18.101 1.00 91.88 112 ALA A N 1
ATOM 816 C CA . ALA A 1 112 ? -13.147 -1.320 17.945 1.00 91.88 112 ALA A CA 1
ATOM 817 C C . ALA A 1 112 ? -12.867 -0.066 18.783 1.00 91.88 112 ALA A C 1
ATOM 819 O O . ALA A 1 112 ? -12.337 -0.126 19.896 1.00 91.88 112 ALA A O 1
ATOM 820 N N . ALA A 1 113 ? -13.282 1.088 18.267 1.00 95.50 113 ALA A N 1
ATOM 821 C CA . ALA A 1 113 ? -13.207 2.352 18.983 1.00 95.50 113 ALA A CA 1
ATOM 822 C C . ALA A 1 113 ? -14.420 3.234 18.687 1.00 95.50 113 ALA A C 1
ATOM 824 O O . ALA A 1 113 ? -15.013 3.158 17.613 1.00 95.50 113 ALA A O 1
ATOM 825 N N . THR A 1 114 ? -14.768 4.083 19.648 1.00 96.38 114 THR A N 1
ATOM 826 C CA . THR A 1 114 ? -15.799 5.113 19.509 1.00 96.38 114 THR A CA 1
ATOM 827 C C . THR A 1 114 ? -15.418 6.341 20.325 1.00 96.38 114 THR A C 1
ATOM 829 O O . THR A 1 114 ? -14.517 6.301 21.161 1.00 96.38 114 THR A O 1
ATOM 832 N N . VAL A 1 115 ? -16.128 7.436 20.092 1.00 97.06 115 VAL A N 1
ATOM 833 C CA . VAL A 1 115 ? -16.037 8.655 20.893 1.00 97.06 115 VAL A CA 1
ATOM 834 C C . VAL A 1 115 ? -17.322 8.804 21.706 1.00 97.06 115 VAL A C 1
ATOM 836 O O . VAL A 1 115 ? -18.398 8.457 21.211 1.00 97.06 115 VAL A O 1
ATOM 839 N N . THR A 1 116 ? -17.224 9.267 22.954 1.00 96.88 116 THR A N 1
ATOM 840 C CA . THR A 1 116 ? -18.407 9.508 23.789 1.00 96.88 116 THR A CA 1
ATOM 841 C C . THR A 1 116 ? -19.241 10.682 23.283 1.00 96.88 116 THR A C 1
ATOM 843 O O . THR A 1 116 ? -18.708 11.698 22.826 1.00 96.88 116 THR A O 1
ATOM 846 N N . GLY A 1 117 ? -20.565 10.551 23.399 1.00 93.75 117 GLY A N 1
ATOM 847 C CA . GLY A 1 117 ? -21.512 11.623 23.094 1.00 93.75 117 GLY A CA 1
ATOM 848 C C . GLY A 1 117 ? -21.478 12.777 24.111 1.00 93.75 117 GLY A C 1
ATOM 849 O O . GLY A 1 117 ? -20.722 12.730 25.083 1.00 93.75 117 GLY A O 1
ATOM 850 N N . PRO A 1 118 ? -22.321 13.813 23.928 1.00 93.50 118 PRO A N 1
ATOM 851 C CA . PRO A 1 118 ? -22.424 14.948 24.855 1.00 93.50 118 PRO A CA 1
ATOM 852 C C . PRO A 1 118 ? -22.791 14.557 26.295 1.00 93.50 118 PRO A C 1
ATOM 854 O O . PRO A 1 118 ? -22.489 15.285 27.232 1.00 93.50 118 PRO A O 1
ATOM 857 N N . ASP A 1 119 ? -23.432 13.403 26.470 1.00 94.44 119 ASP A N 1
ATOM 858 C CA . ASP A 1 119 ? -23.814 12.808 27.752 1.00 94.44 119 ASP A CA 1
ATOM 859 C C . ASP A 1 119 ? -22.736 11.873 28.335 1.00 94.44 119 ASP A C 1
ATOM 861 O O . ASP A 1 119 ? -22.990 11.157 29.304 1.00 94.44 119 ASP A O 1
ATOM 865 N N . GLY A 1 120 ? -21.542 11.843 27.732 1.00 94.56 120 GLY A N 1
ATOM 866 C CA . GLY A 1 120 ? -20.420 10.996 28.132 1.00 94.56 120 GLY A CA 1
ATOM 867 C C . GLY A 1 120 ? -20.623 9.505 27.857 1.00 94.56 120 GLY A C 1
ATOM 868 O O . GLY A 1 120 ? -19.807 8.693 28.300 1.00 94.56 120 GLY A O 1
ATOM 869 N N . ARG A 1 121 ? -21.689 9.113 27.147 1.00 96.88 121 ARG A N 1
ATOM 870 C CA . ARG A 1 121 ? -22.017 7.703 26.913 1.00 96.88 121 ARG A CA 1
ATOM 871 C C . ARG A 1 121 ? -21.336 7.137 25.676 1.00 96.88 121 ARG A C 1
ATOM 873 O O . ARG A 1 121 ? -21.087 7.842 24.699 1.00 96.88 121 ARG A O 1
ATOM 880 N N . PHE A 1 122 ? -21.071 5.836 25.720 1.00 95.69 122 PHE A N 1
ATOM 881 C CA . PHE A 1 122 ? -20.572 5.041 24.604 1.00 95.69 122 PHE A CA 1
ATOM 882 C C . PHE A 1 122 ? -21.329 3.719 24.505 1.00 95.69 122 PHE A C 1
ATOM 884 O O . PHE A 1 122 ? -21.942 3.256 25.470 1.00 95.69 122 PHE A O 1
ATOM 891 N N . ARG A 1 123 ? -21.251 3.095 23.327 1.00 95.31 123 ARG A N 1
ATOM 892 C CA . ARG A 1 123 ? -21.890 1.811 23.066 1.00 95.31 123 ARG A CA 1
ATOM 893 C C . ARG A 1 123 ? -21.060 0.962 22.112 1.00 95.31 123 ARG A C 1
ATOM 895 O O . ARG A 1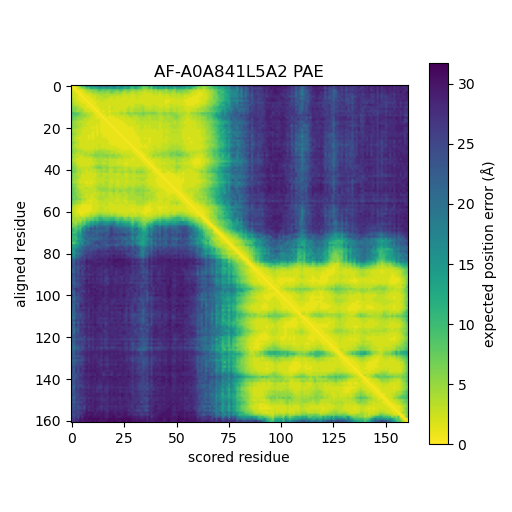 123 ? -20.656 1.444 21.058 1.00 95.31 123 ARG A O 1
ATOM 902 N N . PHE A 1 124 ? -20.862 -0.308 22.455 1.00 94.19 124 PHE A N 1
ATOM 903 C CA . PHE A 1 124 ? -20.228 -1.307 21.593 1.00 94.19 124 PHE A CA 1
ATOM 904 C C . PHE A 1 124 ? -21.129 -2.511 21.380 1.00 94.19 124 PHE A C 1
ATOM 906 O O . PHE A 1 124 ? -21.925 -2.872 22.245 1.00 94.19 124 PHE A O 1
ATOM 913 N N . ARG A 1 125 ? -20.953 -3.170 20.234 1.00 91.81 125 ARG A N 1
ATOM 914 C CA . ARG A 1 125 ? -21.515 -4.495 19.992 1.00 91.81 125 ARG A CA 1
ATOM 915 C C . ARG A 1 125 ? -20.438 -5.535 20.272 1.00 91.81 125 ARG A C 1
ATOM 917 O O . ARG A 1 125 ? -19.387 -5.506 19.638 1.00 91.81 125 ARG A O 1
ATOM 924 N N . VAL A 1 126 ? -20.689 -6.414 21.235 1.00 90.62 126 VAL A N 1
ATOM 925 C CA . VAL A 1 126 ? -19.710 -7.386 21.747 1.00 90.62 126 VAL A CA 1
ATOM 926 C C . VAL A 1 126 ? -20.318 -8.788 21.781 1.00 90.62 126 VAL A C 1
ATOM 928 O O . VAL A 1 126 ? -21.543 -8.912 21.825 1.00 90.62 126 VAL A O 1
ATOM 931 N N . PRO A 1 127 ? -19.511 -9.861 21.768 1.00 88.75 127 PRO A N 1
ATOM 932 C CA . PRO A 1 127 ? -20.026 -11.202 22.016 1.00 88.75 127 PRO A CA 1
ATOM 933 C C . PRO A 1 127 ? -20.732 -11.276 23.377 1.00 88.75 127 PRO A C 1
ATOM 935 O O . PRO A 1 127 ? -20.209 -10.789 24.38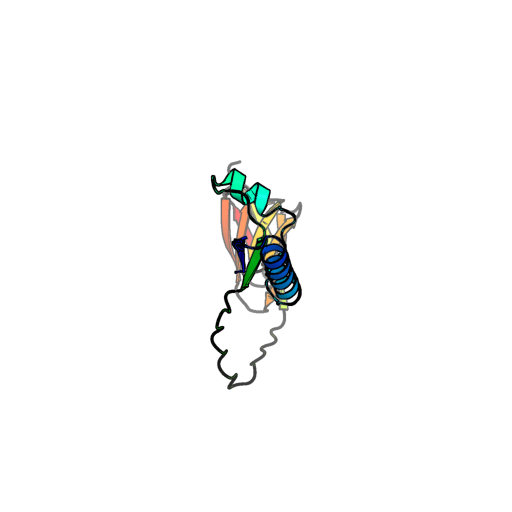3 1.00 88.75 127 PRO A O 1
ATOM 938 N N . ALA A 1 128 ? -21.912 -11.893 23.410 1.00 83.62 128 ALA A N 1
ATOM 939 C CA . ALA A 1 128 ? -22.663 -12.119 24.637 1.00 83.62 128 ALA A CA 1
ATOM 940 C C . ALA A 1 128 ? -21.837 -12.942 25.642 1.00 83.62 128 ALA A C 1
ATOM 942 O O . ALA A 1 128 ? -20.943 -13.703 25.262 1.00 83.62 128 ALA A O 1
ATOM 943 N N . GLU A 1 129 ? -22.119 -12.746 26.932 1.00 82.00 129 GLU A N 1
ATOM 944 C CA . GLU A 1 129 ? -21.478 -13.436 28.069 1.00 82.00 129 GLU A CA 1
ATOM 945 C C . GLU A 1 129 ? -19.948 -13.271 28.179 1.00 82.00 129 GLU A C 1
ATOM 947 O O . GLU A 1 129 ? -19.310 -13.865 29.050 1.00 82.00 129 GLU A O 1
ATOM 952 N N . THR A 1 130 ? -19.337 -12.423 27.349 1.00 85.31 130 THR A N 1
ATOM 953 C CA . THR A 1 130 ? -17.892 -12.182 27.364 1.00 85.31 130 THR A CA 1
ATOM 954 C C . THR A 1 130 ? -17.567 -10.967 28.224 1.00 85.31 130 THR A C 1
ATOM 956 O O . THR A 1 130 ? -18.160 -9.901 28.071 1.00 85.31 130 THR A O 1
ATOM 959 N N . THR A 1 131 ? -16.603 -11.126 29.132 1.00 91.06 131 THR A N 1
ATOM 960 C CA . THR A 1 131 ? -16.020 -9.984 29.848 1.00 91.06 131 THR A CA 1
ATOM 961 C C . THR A 1 131 ? -14.964 -9.356 28.955 1.00 91.06 131 THR A C 1
ATOM 963 O O . THR A 1 131 ? -14.089 -10.059 28.451 1.00 91.06 131 THR A O 1
ATOM 966 N N . VAL A 1 132 ? -15.068 -8.053 28.740 1.00 91.56 132 VAL A N 1
ATOM 967 C CA . VAL A 1 132 ? -14.204 -7.292 27.840 1.00 91.56 132 VAL A CA 1
ATOM 968 C C . VAL A 1 132 ? -13.567 -6.142 28.602 1.00 91.56 132 VAL A C 1
ATOM 970 O O . VAL A 1 132 ? -14.224 -5.473 29.400 1.00 91.56 132 VAL A O 1
ATOM 973 N N . GLU A 1 133 ? -12.288 -5.897 28.341 1.00 95.19 133 GLU A N 1
ATOM 974 C CA . GLU A 1 133 ? -11.618 -4.704 28.841 1.00 95.19 133 GLU A CA 1
ATOM 975 C C . GLU A 1 133 ? -11.972 -3.512 27.948 1.00 95.19 133 GLU A C 1
ATOM 977 O O . GLU A 1 133 ? -11.808 -3.559 26.725 1.00 95.19 133 GLU A O 1
ATOM 982 N N . VAL A 1 134 ? -12.451 -2.440 28.569 1.00 95.69 134 VAL A N 1
ATOM 983 C CA . VAL A 1 134 ? -12.744 -1.173 27.904 1.00 95.69 134 VAL A CA 1
ATOM 984 C C . VAL A 1 134 ? -11.814 -0.114 28.455 1.00 95.69 134 VAL A C 1
ATOM 986 O O . VAL A 1 134 ? -11.793 0.123 29.661 1.00 95.69 134 VAL A O 1
ATOM 989 N N . THR A 1 135 ? -11.085 0.554 27.570 1.00 96.19 135 THR A N 1
ATOM 990 C CA . THR A 1 135 ? -10.214 1.673 27.930 1.00 96.19 135 THR A CA 1
ATOM 991 C C . THR A 1 135 ? -10.831 2.973 27.440 1.00 96.19 135 THR A C 1
ATOM 993 O O . THR A 1 135 ? -11.128 3.090 26.254 1.00 96.19 135 THR A O 1
ATOM 996 N N . ALA A 1 136 ? -10.974 3.969 28.309 1.00 96.44 136 ALA A N 1
ATOM 997 C CA . ALA A 1 136 ? -11.312 5.334 27.912 1.00 96.44 136 ALA A CA 1
ATOM 998 C C . ALA A 1 136 ? -10.103 6.255 28.075 1.00 96.44 136 ALA A C 1
ATOM 1000 O O . ALA A 1 136 ? -9.304 6.077 28.994 1.00 96.44 136 ALA A O 1
ATOM 1001 N N . ARG A 1 137 ? -9.980 7.244 27.189 1.00 95.19 137 ARG A N 1
ATOM 1002 C CA . ARG A 1 137 ? -8.969 8.300 27.239 1.00 95.19 137 ARG A CA 1
ATOM 1003 C C . ARG A 1 137 ? -9.567 9.664 26.919 1.00 95.19 137 ARG A C 1
ATOM 1005 O O . ARG A 1 137 ? -10.340 9.794 25.975 1.00 95.19 137 ARG A O 1
ATOM 1012 N N . ALA A 1 138 ? -9.157 10.683 27.661 1.00 93.25 138 ALA A N 1
ATOM 1013 C CA . ALA A 1 138 ? -9.433 12.085 27.366 1.00 93.25 138 ALA A CA 1
ATOM 1014 C C . ALA A 1 138 ? -8.282 12.946 27.901 1.00 93.25 138 ALA A C 1
ATOM 1016 O O . ALA A 1 138 ? -7.798 12.681 28.997 1.00 93.25 138 ALA A O 1
ATOM 1017 N N . ARG A 1 139 ? -7.859 13.968 27.139 1.00 86.12 139 ARG A N 1
ATOM 1018 C CA . ARG A 1 139 ? -6.795 14.919 27.534 1.00 86.12 139 ARG A CA 1
ATOM 1019 C C . ARG A 1 139 ? -5.551 14.217 28.116 1.00 86.12 139 ARG A C 1
ATOM 1021 O O . ARG A 1 139 ? -5.132 14.516 29.225 1.00 86.12 139 ARG A O 1
ATOM 1028 N N . ASP A 1 140 ? -5.044 13.220 27.389 1.00 84.81 140 ASP A N 1
ATOM 1029 C CA . ASP A 1 140 ? -3.868 12.395 27.733 1.00 84.81 140 ASP A CA 1
ATOM 1030 C C . ASP A 1 140 ? -3.969 11.521 28.999 1.00 84.81 140 ASP A C 1
ATOM 1032 O O . ASP A 1 140 ? -3.056 10.753 29.302 1.00 84.81 140 ASP A O 1
ATOM 1036 N N . VAL A 1 141 ? -5.115 11.525 29.680 1.00 88.50 141 VAL A N 1
ATOM 1037 C CA . VAL A 1 141 ? -5.411 10.646 30.816 1.00 88.50 141 VAL A CA 1
ATOM 1038 C C . VAL A 1 141 ? -6.283 9.482 30.356 1.00 88.50 141 VAL A C 1
ATOM 1040 O O . VAL A 1 141 ? -7.164 9.647 29.511 1.00 88.50 141 VAL A O 1
ATOM 1043 N N . GLY A 1 142 ? -6.062 8.286 30.909 1.00 91.56 142 GLY A N 1
ATOM 1044 C CA . GLY A 1 142 ? -6.859 7.105 30.588 1.00 91.56 142 GLY A CA 1
ATOM 1045 C C . GLY A 1 142 ? -7.113 6.182 31.768 1.00 91.56 142 GLY A C 1
ATOM 1046 O O . GLY A 1 142 ? -6.337 6.149 32.719 1.00 91.56 142 GLY A O 1
ATOM 1047 N N . ALA A 1 143 ? -8.185 5.403 31.670 1.00 93.69 143 ALA A N 1
ATOM 1048 C CA . ALA A 1 143 ? -8.525 4.341 32.610 1.00 93.69 143 ALA A CA 1
ATOM 1049 C C . ALA A 1 143 ? -9.099 3.134 31.859 1.00 93.69 143 ALA A C 1
ATOM 1051 O O . ALA A 1 143 ? -9.713 3.288 30.801 1.00 93.69 143 ALA A O 1
ATOM 1052 N N . SER A 1 144 ? -8.909 1.941 32.421 1.00 93.12 144 SER A N 1
ATOM 1053 C CA . SER A 1 144 ? -9.461 0.682 31.913 1.00 93.12 144 SER A CA 1
ATOM 1054 C C . SER A 1 144 ? -10.405 0.061 32.933 1.00 93.12 144 SER A C 1
ATOM 1056 O O . SER A 1 144 ? -10.132 0.101 34.132 1.00 93.12 144 SER A O 1
ATOM 1058 N N . VAL A 1 145 ? -11.482 -0.566 32.460 1.00 94.56 145 VAL A N 1
ATOM 1059 C CA . VAL A 1 145 ? -12.404 -1.341 33.302 1.00 94.56 145 VAL A CA 1
ATOM 1060 C C . VAL A 1 145 ? -12.766 -2.651 32.621 1.00 94.56 145 VAL A C 1
ATOM 1062 O O . VAL A 1 145 ? -12.840 -2.727 31.396 1.00 94.56 145 VAL A O 1
ATOM 1065 N N . GLN A 1 146 ? -13.045 -3.675 33.422 1.00 94.19 146 GLN A N 1
ATOM 1066 C CA . GLN A 1 146 ? -13.682 -4.892 32.933 1.00 94.19 146 GLN A CA 1
ATOM 1067 C C . GLN A 1 146 ? -15.190 -4.673 32.884 1.00 94.19 146 GLN A C 1
ATOM 1069 O O . GLN A 1 146 ? -15.802 -4.304 33.887 1.00 94.19 146 GLN A O 1
ATOM 1074 N N . ALA A 1 147 ? -15.785 -4.900 31.721 1.00 91.81 147 ALA A N 1
ATOM 1075 C CA . ALA A 1 147 ? -17.201 -4.690 31.492 1.00 91.81 147 ALA A CA 1
ATOM 1076 C C . ALA A 1 147 ? -17.849 -5.943 30.898 1.00 91.81 147 ALA A C 1
ATOM 1078 O O . ALA A 1 147 ? -17.193 -6.762 30.251 1.00 91.81 147 ALA A O 1
ATOM 1079 N N . LYS A 1 148 ? -19.149 -6.103 31.140 1.00 91.25 148 LYS A N 1
ATOM 1080 C CA . LYS A 1 148 ? -19.951 -7.207 30.611 1.00 91.25 148 LYS A CA 1
ATOM 1081 C C . LYS A 1 148 ? -21.181 -6.639 29.904 1.00 91.25 148 LYS A C 1
ATOM 1083 O O . LYS A 1 148 ? -21.794 -5.725 30.457 1.00 91.25 148 LYS A O 1
ATOM 1088 N N . PRO A 1 149 ? -21.561 -7.163 28.726 1.00 89.00 149 PRO A N 1
ATOM 1089 C CA . PRO A 1 149 ? -22.808 -6.770 28.081 1.00 89.00 149 PRO A CA 1
ATOM 1090 C C . PRO A 1 149 ? -24.003 -6.936 29.033 1.00 89.00 149 PRO A C 1
ATOM 1092 O O . PRO A 1 149 ? -24.014 -7.827 29.884 1.00 89.00 149 PRO A O 1
ATOM 1095 N N . GLY A 1 150 ? -24.968 -6.020 28.933 1.00 84.62 150 GLY A N 1
ATOM 1096 C CA . GLY A 1 150 ? -26.120 -5.929 29.840 1.00 84.62 150 GLY A CA 1
ATOM 1097 C C . GLY A 1 150 ? -25.860 -5.238 31.190 1.00 84.62 150 GLY A C 1
ATOM 1098 O O . GLY A 1 150 ? -26.820 -4.881 31.871 1.00 84.62 150 GLY A O 1
ATOM 1099 N N . ILE A 1 151 ? -24.600 -4.989 31.575 1.00 87.69 151 ILE A N 1
ATOM 1100 C CA . ILE A 1 151 ? -24.244 -4.214 32.776 1.00 87.69 151 ILE A CA 1
ATOM 1101 C C . ILE A 1 151 ? -23.574 -2.903 32.338 1.00 87.69 151 ILE A C 1
ATOM 1103 O O . ILE A 1 151 ? -22.487 -2.952 31.761 1.00 87.69 151 ILE A O 1
ATOM 1107 N N . PRO A 1 152 ? -24.170 -1.729 32.625 1.00 89.06 152 PRO A N 1
ATOM 1108 C CA . PRO A 1 152 ? -23.587 -0.451 32.235 1.00 89.06 152 PRO A CA 1
ATOM 1109 C C . PRO A 1 152 ? -22.188 -0.239 32.825 1.00 89.06 152 PRO A C 1
ATOM 1111 O O . PRO A 1 152 ? -22.016 -0.212 34.046 1.00 89.06 152 PRO A O 1
ATOM 1114 N N . ALA A 1 153 ? -21.189 -0.051 31.963 1.00 92.44 153 ALA A N 1
ATOM 1115 C CA . ALA A 1 153 ? -19.817 0.209 32.382 1.00 92.44 153 ALA A CA 1
ATOM 1116 C C . ALA A 1 153 ? -19.652 1.660 32.858 1.00 92.44 153 ALA A C 1
ATOM 1118 O O . ALA A 1 153 ? -20.156 2.592 32.229 1.00 92.44 153 ALA A O 1
ATOM 1119 N N . ARG A 1 154 ? -18.911 1.866 33.948 1.00 94.75 154 ARG A N 1
ATOM 1120 C CA . ARG A 1 154 ? -18.554 3.199 34.453 1.00 94.75 154 ARG A CA 1
ATOM 1121 C C . ARG A 1 154 ? -17.044 3.338 34.472 1.00 94.75 154 ARG A C 1
ATOM 1123 O O . ARG A 1 154 ? -16.377 2.551 35.137 1.00 94.75 154 ARG A O 1
ATOM 1130 N N . ILE A 1 155 ? -16.527 4.320 33.741 1.00 94.12 155 ILE A N 1
ATOM 1131 C CA . ILE A 1 155 ? -15.090 4.569 33.625 1.00 94.12 155 ILE A CA 1
ATOM 1132 C C . ILE A 1 155 ? -14.796 5.962 34.165 1.00 94.12 155 ILE A C 1
ATOM 1134 O O . ILE A 1 155 ? -15.206 6.947 33.557 1.00 94.12 155 ILE A O 1
ATOM 1138 N N . SER A 1 156 ? -14.090 6.043 35.290 1.00 93.12 156 SER A N 1
ATOM 1139 C CA . SER A 1 156 ? -13.705 7.316 35.904 1.00 93.12 156 SER A CA 1
ATOM 1140 C C . SER A 1 156 ? -12.292 7.709 35.477 1.00 93.12 156 SER A C 1
ATOM 1142 O O . SER A 1 156 ? -11.343 6.952 35.681 1.00 93.12 156 SER A O 1
ATOM 1144 N N . LEU A 1 157 ? -12.152 8.893 34.887 1.00 91.19 157 LEU A N 1
ATOM 1145 C CA . LEU A 1 157 ? -10.882 9.484 34.489 1.00 91.19 157 LEU A CA 1
ATOM 1146 C C . LEU A 1 157 ? -10.438 10.508 35.543 1.00 91.19 157 LEU A C 1
ATOM 1148 O O . LEU A 1 157 ? -11.203 11.429 35.844 1.00 91.19 157 LEU A O 1
ATOM 1152 N N . PRO A 1 158 ? -9.210 10.402 36.081 1.00 84.81 158 PRO A N 1
ATOM 1153 C CA . PRO A 1 158 ? -8.644 11.414 36.964 1.00 84.81 158 PRO A CA 1
ATOM 1154 C C . PRO A 1 158 ? -8.170 12.615 36.134 1.00 84.81 158 PRO A C 1
ATOM 1156 O O . PRO A 1 158 ? -6.978 12.816 35.930 1.00 84.81 158 PRO A O 1
ATOM 1159 N N . LEU A 1 159 ? -9.115 13.373 35.580 1.00 77.06 159 LEU A N 1
ATOM 1160 C CA . LEU A 1 159 ? -8.811 14.631 34.903 1.00 77.06 159 LEU A CA 1
ATOM 1161 C C . LEU A 1 159 ? -8.473 15.695 35.954 1.00 77.06 159 LEU A C 1
ATOM 1163 O O . LEU A 1 159 ? -9.052 15.701 37.038 1.00 77.06 159 LEU A O 1
ATOM 1167 N N . GLU A 1 160 ? -7.553 16.601 35.645 1.00 69.50 160 GLU A N 1
ATOM 1168 C CA . GLU A 1 160 ? -7.394 17.821 36.438 1.00 69.50 160 GLU A CA 1
ATOM 1169 C C . GLU A 1 160 ? -8.582 18.749 36.133 1.00 69.50 160 GLU A C 1
ATOM 1171 O O . GLU A 1 160 ? -8.987 18.879 34.970 1.00 69.50 160 GLU A O 1
ATOM 1176 N N . ALA A 1 161 ? -9.197 19.286 37.191 1.00 56.19 161 ALA A N 1
ATOM 1177 C CA . ALA A 1 161 ? -10.403 20.114 37.126 1.00 56.19 161 ALA A CA 1
ATOM 1178 C C . ALA A 1 161 ? -10.121 21.508 36.550 1.00 56.19 161 ALA A C 1
ATOM 1180 O O . ALA A 1 161 ? -9.077 22.093 36.915 1.00 56.19 161 ALA A O 1
#

InterPro domains:
  IPR008969 Carboxypeptidase-like, regulatory domain superfamily [SSF49464] (91-137)

pLDDT: mean 89.66, std 7.44, range [55.97, 97.06]

Mean predicted aligned error: 15.42 Å